Protein AF-A0A382PDV0-F1 (afdb_monomer_lite)

pLDDT: mean 81.79, std 18.51, range [44.19, 98.38]

Sequence (114 aa):
MKKWGDMYLVNYFLNCVTISLLFLLSCYPSSVTDNTDSIDFEVSEATIMELHNAMLENQVTSLYLVNSYLDRIDRYDRSGPALNSIIRLKPDAQQQAIALDKERVENGMRGPLH

InterPro domains:
  IPR036928 Amidase signature (AS) superfamily [G3DSA:3.90.1300.10] (26-114)
  IPR036928 Amidase signature (AS) superfamily [SSF75304] (41-114)

Radius of gyration: 29.95 Å; chains: 1; bounding box: 86×26×67 Å

Foldseek 3Di:
DDDDDVVVVVVVVVVVVVVVVVVVVPDPPPPPPPPPPLVLPPLPPDDLQRVLVCVVVVNDFLLRNLVVVVVVCCDPCPPHPNVVPDPDDDPCSNVVRVVQRVCCVVPNHPDSND

Secondary structure (DSSP, 8-state):
---SSHHHHHHHHHHHHHHHHHTTSS----------------TTT--HHHHHHHHHTTSS-HHHHHHHHHHHIIIIIISSS-----S---TTHHHHHHHHHHHHHHH--SSTT-

Organism: NCBI:txid408172

Structure (mmCIF, N/CA/C/O backbone):
data_AF-A0A382PDV0-F1
#
_entry.id   AF-A0A382PDV0-F1
#
loop_
_atom_site.group_PDB
_atom_site.id
_atom_site.type_symbol
_atom_site.label_atom_id
_atom_site.label_alt_id
_atom_site.label_comp_id
_atom_site.label_asym_id
_atom_site.label_entity_id
_atom_site.label_seq_id
_atom_site.pdbx_PDB_ins_code
_atom_site.Cartn_x
_atom_site.Cartn_y
_atom_site.Cartn_z
_atom_site.occupancy
_atom_site.B_iso_or_equiv
_atom_site.auth_seq_id
_atom_site.auth_comp_id
_atom_site.auth_asym_id
_atom_site.auth_atom_id
_atom_site.pdbx_PDB_model_num
ATOM 1 N N . MET A 1 1 ? -71.678 -6.895 -48.307 1.00 46.47 1 MET A N 1
ATOM 2 C CA . MET A 1 1 ? -70.310 -7.222 -47.845 1.00 46.47 1 MET A CA 1
ATOM 3 C C . MET A 1 1 ? -69.702 -5.957 -47.255 1.00 46.47 1 MET A C 1
ATOM 5 O O . MET A 1 1 ? -69.267 -5.091 -47.996 1.00 46.47 1 MET A O 1
ATOM 9 N N . LYS A 1 2 ? -69.816 -5.777 -45.935 1.00 52.16 2 LYS A N 1
ATOM 10 C CA . LYS A 1 2 ? -69.457 -4.537 -45.229 1.00 52.16 2 LYS A CA 1
ATOM 11 C C . LYS A 1 2 ? -68.787 -4.924 -43.910 1.00 52.16 2 LYS A C 1
ATOM 13 O O . LYS A 1 2 ? -69.470 -5.111 -42.915 1.00 52.16 2 LYS A O 1
ATOM 18 N N . LYS A 1 3 ? -67.473 -5.153 -43.949 1.00 57.19 3 LYS A N 1
ATOM 19 C CA . LYS A 1 3 ? -66.619 -5.398 -42.775 1.00 57.19 3 LYS A CA 1
ATOM 20 C C . LYS A 1 3 ? -65.184 -4.985 -43.094 1.00 57.19 3 LYS A C 1
ATOM 22 O O . LYS A 1 3 ? -64.336 -5.839 -43.297 1.00 57.19 3 LYS A O 1
ATOM 27 N N . TRP A 1 4 ? -64.936 -3.682 -43.196 1.00 53.97 4 TRP A N 1
ATOM 28 C CA . TRP A 1 4 ? -63.564 -3.175 -43.335 1.00 53.97 4 TRP A CA 1
ATOM 29 C C . TRP A 1 4 ? -63.309 -1.861 -42.580 1.00 53.97 4 TRP A C 1
ATOM 31 O O . TRP A 1 4 ? -62.184 -1.400 -42.599 1.00 53.97 4 TRP A O 1
ATOM 41 N N . GLY A 1 5 ? -64.294 -1.254 -41.900 1.00 59.31 5 GLY A N 1
ATOM 42 C CA . GLY A 1 5 ? -64.096 0.016 -41.175 1.00 59.31 5 GLY A CA 1
ATOM 43 C C . GLY A 1 5 ? -63.538 -0.149 -39.755 1.00 59.31 5 GLY A C 1
ATOM 44 O O . GLY A 1 5 ? -62.622 0.565 -39.359 1.00 59.31 5 GLY A O 1
ATOM 45 N N . ASP A 1 6 ? -64.031 -1.141 -39.013 1.00 59.72 6 ASP A N 1
ATOM 46 C CA . ASP A 1 6 ? -63.754 -1.259 -37.571 1.00 59.72 6 ASP A CA 1
ATOM 47 C C . ASP A 1 6 ? -62.363 -1.836 -37.265 1.00 59.72 6 ASP A C 1
ATOM 49 O O . ASP A 1 6 ? -61.806 -1.612 -36.192 1.00 59.72 6 ASP A O 1
ATOM 53 N N . MET A 1 7 ? -61.757 -2.537 -38.229 1.00 56.91 7 MET A N 1
ATOM 54 C CA . MET A 1 7 ? -60.442 -3.163 -38.064 1.00 56.91 7 MET A CA 1
ATOM 55 C C . MET A 1 7 ? -59.295 -2.138 -38.108 1.00 56.91 7 MET A C 1
ATOM 57 O O . MET A 1 7 ? -58.294 -2.316 -37.418 1.00 56.91 7 MET A O 1
ATOM 61 N N . TYR A 1 8 ? -59.447 -1.034 -38.855 1.00 57.72 8 TYR A N 1
ATOM 62 C CA . TYR A 1 8 ? -58.434 0.030 -38.904 1.00 57.72 8 TYR A CA 1
ATOM 63 C C . TYR A 1 8 ? -58.446 0.909 -37.654 1.00 57.72 8 TYR A C 1
ATOM 65 O O . TYR A 1 8 ? -57.381 1.332 -37.218 1.00 57.72 8 TYR A O 1
ATOM 73 N N . LEU A 1 9 ? -59.616 1.140 -37.046 1.00 58.53 9 LEU A N 1
ATOM 74 C CA . LEU A 1 9 ? -59.730 1.913 -35.807 1.00 58.53 9 LEU A CA 1
ATOM 75 C C . LEU A 1 9 ? -59.071 1.181 -34.634 1.00 58.53 9 LEU A C 1
ATOM 77 O O . LEU A 1 9 ? -58.249 1.774 -33.945 1.00 58.53 9 LEU A O 1
ATOM 81 N N . VAL A 1 10 ? -59.340 -0.117 -34.453 1.00 61.62 10 VAL A N 1
ATOM 82 C CA . VAL A 1 10 ? -58.715 -0.911 -33.377 1.00 61.62 10 VAL A CA 1
ATOM 83 C C . VAL A 1 10 ? -57.196 -0.988 -33.552 1.00 61.62 10 VAL A C 1
ATOM 85 O O . VAL A 1 10 ? -56.469 -0.871 -32.570 1.00 61.62 10 VAL A O 1
ATOM 88 N N . ASN A 1 11 ? -56.704 -1.098 -34.791 1.00 57.56 11 ASN A N 1
ATOM 89 C CA . ASN A 1 11 ? -55.269 -1.118 -35.079 1.00 57.56 11 ASN A CA 1
ATOM 90 C C . ASN A 1 11 ? -54.601 0.259 -34.875 1.00 57.56 11 ASN A C 1
ATOM 92 O O . ASN A 1 11 ? -53.451 0.322 -34.451 1.00 57.56 11 ASN A O 1
ATOM 96 N N . TYR A 1 12 ? -55.325 1.361 -35.116 1.00 59.72 12 TYR A N 1
ATOM 97 C CA . TYR A 1 12 ? -54.877 2.718 -34.776 1.00 59.72 12 TYR A CA 1
ATOM 98 C C . TYR A 1 12 ? -54.809 2.923 -33.260 1.00 59.72 12 TYR A C 1
ATOM 100 O O . TYR A 1 12 ? -53.824 3.458 -32.762 1.00 59.72 12 TYR A O 1
ATOM 108 N N . PHE A 1 13 ? -55.819 2.457 -32.519 1.00 61.78 13 PHE A N 1
ATOM 109 C CA . PHE A 1 13 ? -55.840 2.529 -31.057 1.00 61.78 13 PHE A CA 1
ATOM 110 C C . PHE A 1 13 ? -54.748 1.651 -30.423 1.00 61.78 13 PHE A C 1
ATOM 112 O O . PHE A 1 13 ? -54.057 2.120 -29.521 1.00 61.78 13 PHE A O 1
ATOM 119 N N . LEU A 1 14 ? -54.517 0.430 -30.929 1.00 61.16 14 LEU A N 1
ATOM 120 C CA . LEU A 1 14 ? -53.421 -0.434 -30.472 1.00 61.16 14 LEU A CA 1
ATOM 121 C C . LEU A 1 14 ? -52.041 0.172 -30.772 1.00 61.16 14 LEU A C 1
ATOM 123 O O . LEU A 1 14 ? -51.193 0.177 -29.886 1.00 61.16 14 LEU A O 1
ATOM 127 N N . ASN A 1 15 ? -51.825 0.730 -31.971 1.00 58.97 15 ASN A N 1
ATOM 128 C CA . ASN A 1 15 ? -50.563 1.399 -32.314 1.00 58.97 15 ASN A CA 1
ATOM 129 C C . ASN A 1 15 ? -50.339 2.697 -31.525 1.00 58.97 15 ASN A C 1
ATOM 131 O O . ASN A 1 15 ? -49.204 3.032 -31.206 1.00 58.97 15 ASN A O 1
ATOM 135 N N . CYS A 1 16 ? -51.398 3.428 -31.169 1.00 57.28 16 CYS A N 1
ATOM 136 C CA . CYS A 1 16 ? -51.264 4.642 -30.365 1.00 57.28 16 CYS A CA 1
ATOM 137 C C . CYS A 1 16 ? -50.820 4.319 -28.928 1.00 57.28 16 CYS A C 1
ATOM 139 O O . CYS A 1 16 ? -49.963 5.007 -28.377 1.00 57.28 16 CYS A O 1
ATOM 141 N N . VAL A 1 17 ? -51.351 3.237 -28.342 1.00 62.78 17 VAL A N 1
ATOM 142 C CA . VAL A 1 17 ? -50.975 2.779 -26.994 1.00 62.78 17 VAL A CA 1
ATOM 143 C C . VAL A 1 17 ? -49.556 2.191 -26.973 1.00 62.78 17 VAL A C 1
ATOM 145 O O . VAL A 1 17 ? -48.825 2.427 -26.014 1.00 62.78 17 VAL A O 1
ATOM 148 N N . THR A 1 18 ? -49.113 1.498 -28.030 1.00 61.62 18 THR A N 1
ATOM 149 C CA . THR A 1 18 ? -47.742 0.955 -28.112 1.00 61.62 18 THR A CA 1
ATOM 150 C C . THR A 1 18 ? -46.682 2.024 -28.401 1.00 61.62 18 THR A C 1
ATOM 152 O O . THR A 1 18 ? -45.592 1.952 -27.833 1.00 61.62 18 THR A O 1
ATOM 155 N N . ILE A 1 19 ? -46.989 3.054 -29.202 1.00 62.88 19 ILE A N 1
ATOM 156 C CA . ILE A 1 19 ? -46.078 4.186 -29.466 1.00 62.88 19 ILE A CA 1
ATOM 157 C C . ILE A 1 19 ? -45.910 5.067 -28.216 1.00 62.88 19 ILE A C 1
ATOM 159 O O . ILE A 1 19 ? -44.794 5.492 -27.918 1.00 62.88 19 ILE A O 1
ATOM 163 N N . SER A 1 20 ? -46.972 5.280 -27.428 1.00 62.19 20 SER A N 1
ATOM 164 C CA . SER A 1 20 ? -46.872 5.990 -26.143 1.00 62.19 20 SER A CA 1
ATOM 165 C C . SER A 1 20 ? -46.114 5.202 -25.063 1.00 62.19 20 SER A C 1
ATOM 167 O O . SER A 1 20 ? -45.461 5.816 -24.223 1.00 62.19 20 SER A O 1
ATOM 169 N N . LEU A 1 21 ? -46.144 3.863 -25.092 1.00 60.09 21 LEU A N 1
ATOM 170 C CA . LEU A 1 21 ? -45.415 3.014 -24.139 1.00 60.09 21 LEU A CA 1
ATOM 171 C C . LEU A 1 21 ? -43.906 2.927 -24.454 1.00 60.09 21 LEU A C 1
ATOM 173 O O . LEU A 1 21 ? -43.088 2.877 -23.539 1.00 60.09 21 LEU A O 1
ATOM 177 N N . LEU A 1 22 ? -43.525 2.969 -25.736 1.00 59.19 22 LEU A N 1
ATOM 1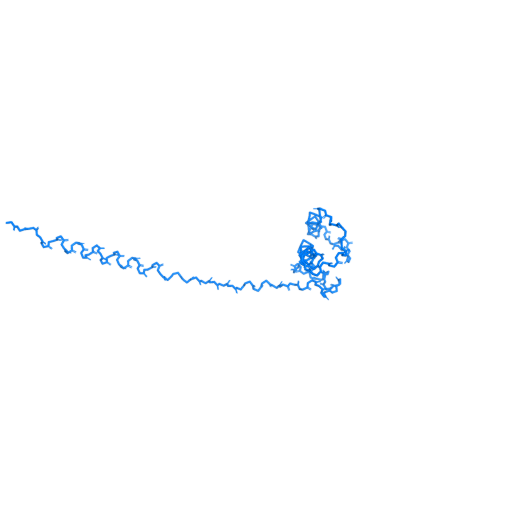78 C CA . LEU A 1 22 ? -42.122 2.978 -26.183 1.00 59.19 22 LEU A CA 1
ATOM 179 C C . LEU A 1 22 ? -41.399 4.310 -25.913 1.00 59.19 22 LEU A C 1
ATOM 181 O O . LEU A 1 22 ? -40.180 4.323 -25.763 1.00 59.19 22 LEU A O 1
ATOM 185 N N . PHE A 1 23 ? -42.131 5.421 -25.791 1.00 56.59 23 PHE A N 1
ATOM 186 C CA . PHE A 1 23 ? -41.552 6.740 -25.501 1.00 56.59 23 PHE A CA 1
ATOM 187 C C . PHE A 1 23 ? -41.231 6.970 -24.011 1.00 56.59 23 PHE A C 1
ATOM 189 O O . PHE A 1 23 ? -40.445 7.858 -23.685 1.00 56.59 23 PHE A O 1
ATOM 196 N N . LEU A 1 24 ? -41.780 6.156 -23.102 1.00 57.44 24 LEU A N 1
ATOM 197 C CA . LEU A 1 24 ? -41.540 6.260 -21.654 1.00 57.44 24 LEU A CA 1
ATOM 198 C C . LEU A 1 24 ? -40.334 5.442 -21.154 1.00 57.44 24 LEU A C 1
ATOM 200 O O . LEU A 1 24 ? -39.954 5.585 -19.997 1.00 57.44 24 LEU A O 1
ATOM 204 N N . LEU A 1 25 ? -39.692 4.638 -22.012 1.00 60.34 25 LEU A N 1
ATOM 205 C CA . LEU A 1 25 ? -38.496 3.854 -21.658 1.00 60.34 25 LEU A CA 1
ATOM 206 C C . LEU A 1 25 ? -37.167 4.502 -22.109 1.00 60.34 25 LEU A C 1
ATOM 208 O O . LEU A 1 25 ?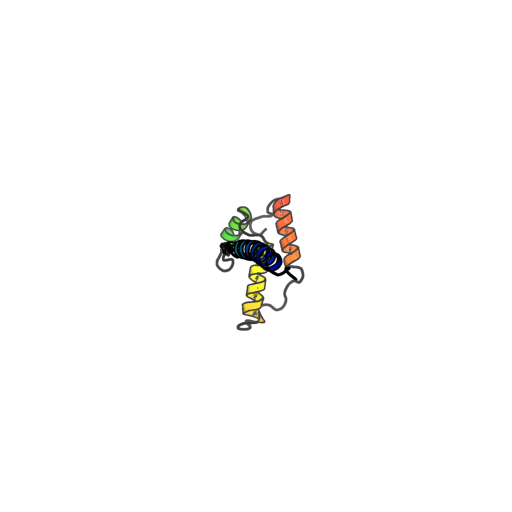 -36.100 3.961 -21.837 1.00 60.34 25 LEU A O 1
ATOM 212 N N . SER A 1 26 ? -37.210 5.659 -22.785 1.00 60.16 26 SER A N 1
ATOM 213 C CA . SER A 1 26 ? -36.025 6.340 -23.350 1.00 60.16 26 SER A CA 1
ATOM 214 C C . SER A 1 26 ? -35.463 7.471 -22.476 1.00 60.16 26 SER A C 1
ATOM 216 O O . SER A 1 26 ? -34.513 8.140 -22.882 1.00 60.16 26 SER A O 1
ATOM 218 N N . CYS A 1 27 ? -36.015 7.706 -21.287 1.00 48.44 27 CYS A N 1
ATOM 219 C CA . CYS A 1 27 ? -35.445 8.653 -20.332 1.00 48.44 27 CYS A CA 1
ATOM 220 C C . CYS A 1 27 ? -35.263 7.965 -18.981 1.00 48.44 27 CYS A C 1
ATOM 222 O O . CYS A 1 27 ? -35.866 8.334 -17.977 1.00 48.44 27 CYS A O 1
ATOM 224 N N . TYR A 1 28 ? -34.428 6.928 -18.968 1.00 65.25 28 TYR A N 1
ATOM 225 C CA . TYR A 1 28 ? -33.661 6.665 -17.764 1.00 65.25 28 TYR A CA 1
ATOM 226 C C . TYR A 1 28 ? -32.568 7.733 -17.723 1.00 65.25 28 TYR A C 1
ATOM 228 O O . TYR A 1 28 ? -31.740 7.767 -18.637 1.00 65.25 28 TYR A O 1
ATOM 236 N N . PRO A 1 29 ? -32.548 8.631 -16.725 1.00 57.72 29 PRO A N 1
ATOM 237 C CA . PRO A 1 29 ? -31.347 9.390 -16.463 1.00 57.72 29 PRO A CA 1
ATOM 238 C C . PRO A 1 29 ? -30.300 8.364 -16.039 1.00 57.72 29 PRO A C 1
ATOM 240 O O . PRO A 1 29 ? -30.309 7.876 -14.911 1.00 57.72 29 PRO A O 1
ATOM 243 N N . SER A 1 30 ? -29.410 7.998 -16.957 1.00 60.72 30 SER A N 1
ATOM 244 C CA . SER A 1 30 ? -28.128 7.427 -16.581 1.00 60.72 30 SER A CA 1
ATOM 245 C C . SER A 1 30 ? -27.395 8.533 -15.838 1.00 60.72 30 SER A C 1
ATOM 247 O O . SER A 1 30 ? -26.649 9.307 -16.435 1.00 60.72 30 SER A O 1
ATOM 249 N N . SER A 1 31 ? -27.646 8.665 -14.538 1.00 55.72 31 SER A N 1
ATOM 250 C CA . SER A 1 31 ? -26.722 9.355 -13.659 1.00 55.72 31 SER A CA 1
ATOM 251 C C . SER A 1 31 ? -25.471 8.485 -13.615 1.00 55.72 31 SER A C 1
ATOM 253 O O . SER A 1 31 ? -25.292 7.669 -12.713 1.00 55.72 31 SER A O 1
ATOM 255 N N . VAL A 1 32 ? -24.618 8.620 -14.630 1.00 56.31 32 VAL A N 1
ATOM 256 C CA . VAL A 1 32 ? -23.201 8.314 -14.483 1.00 56.31 32 VAL A CA 1
ATOM 257 C C . VAL A 1 32 ? -22.687 9.391 -13.540 1.00 56.31 32 VAL A C 1
ATOM 259 O O . VAL A 1 32 ? -22.174 10.426 -13.948 1.00 56.31 32 VAL A O 1
ATOM 262 N N . THR A 1 33 ? -22.931 9.194 -12.248 1.00 52.16 33 THR A N 1
ATOM 263 C CA . THR A 1 33 ? -22.097 9.789 -11.220 1.00 52.16 33 THR A CA 1
ATOM 264 C C . THR A 1 33 ? -20.787 9.025 -11.289 1.00 52.16 33 THR A C 1
ATOM 266 O O . THR A 1 33 ? -20.558 8.113 -10.499 1.00 52.16 33 THR A O 1
ATOM 269 N N . ASP A 1 34 ? -19.939 9.373 -12.253 1.00 48.50 34 ASP A N 1
ATOM 270 C CA . ASP A 1 34 ? -18.507 9.142 -12.105 1.00 48.50 34 ASP A CA 1
ATOM 271 C C . ASP A 1 34 ? -17.989 10.195 -11.118 1.00 48.50 34 ASP A C 1
ATOM 273 O O . ASP A 1 34 ? -17.315 11.153 -11.464 1.00 48.50 34 ASP A O 1
ATOM 277 N N . ASN A 1 35 ? -18.465 10.081 -9.879 1.00 53.09 35 ASN A N 1
ATOM 278 C CA . ASN A 1 35 ? -17.821 10.663 -8.715 1.00 53.09 35 ASN A CA 1
ATOM 279 C C . ASN A 1 35 ? -17.220 9.493 -7.943 1.00 53.09 35 ASN A C 1
ATOM 281 O O . ASN A 1 35 ? -17.466 9.312 -6.753 1.00 53.09 35 ASN A O 1
ATOM 285 N N . THR A 1 36 ? -16.441 8.672 -8.638 1.00 44.19 36 THR A N 1
ATOM 286 C CA . THR A 1 36 ? -15.270 8.077 -8.014 1.00 44.19 36 THR A CA 1
ATOM 287 C C . THR A 1 36 ? -14.182 9.146 -8.000 1.00 44.19 36 THR A C 1
ATOM 289 O O . THR A 1 36 ? -13.130 8.991 -8.604 1.00 44.19 36 THR A O 1
ATOM 292 N N . ASP A 1 37 ? -14.404 10.206 -7.215 1.00 44.94 37 ASP A N 1
ATOM 293 C CA . ASP A 1 37 ? -13.310 10.769 -6.422 1.00 44.94 37 ASP A CA 1
ATOM 294 C C . ASP A 1 37 ? -12.953 9.678 -5.397 1.00 44.94 37 ASP A C 1
ATOM 296 O O . ASP A 1 37 ? -13.204 9.782 -4.196 1.00 44.94 37 ASP A O 1
ATOM 300 N N . SER A 1 38 ? -12.438 8.541 -5.877 1.00 53.16 38 SER A N 1
ATOM 301 C CA . SER A 1 38 ? -11.569 7.730 -5.053 1.00 53.16 38 SER A CA 1
ATOM 302 C C . SER A 1 38 ? -10.439 8.681 -4.727 1.00 53.16 38 SER A C 1
ATOM 304 O O . SER A 1 38 ? -9.690 9.064 -5.624 1.00 53.16 38 SER A O 1
ATOM 306 N N . ILE A 1 39 ? -10.394 9.152 -3.483 1.00 55.16 39 ILE A N 1
ATOM 307 C CA . ILE A 1 39 ? -9.222 9.836 -2.961 1.00 55.16 39 ILE A CA 1
ATOM 308 C C . ILE A 1 39 ? -8.090 8.833 -3.151 1.00 55.16 39 ILE A C 1
ATOM 310 O O . ILE A 1 39 ? -7.955 7.886 -2.377 1.00 55.16 39 ILE A O 1
ATOM 314 N N . ASP A 1 40 ? -7.363 8.981 -4.253 1.00 68.50 40 ASP A N 1
ATOM 315 C CA . ASP A 1 40 ? -6.234 8.137 -4.587 1.00 68.50 40 ASP A CA 1
ATOM 316 C C . ASP A 1 40 ? -5.137 8.625 -3.651 1.00 68.50 40 ASP A C 1
ATOM 318 O O . ASP A 1 40 ? -4.471 9.633 -3.892 1.00 68.50 40 ASP A O 1
ATOM 322 N N . PHE A 1 41 ? -5.074 8.010 -2.469 1.00 81.50 41 PHE A N 1
ATOM 323 C CA . PHE A 1 41 ? -4.087 8.379 -1.475 1.00 81.50 41 PHE A CA 1
ATOM 324 C C . PHE A 1 41 ? -2.716 8.104 -2.093 1.00 81.50 41 PHE A C 1
ATOM 326 O O . PHE A 1 41 ? -2.390 6.948 -2.386 1.00 81.50 41 PHE A O 1
ATOM 333 N N . GLU A 1 42 ? -1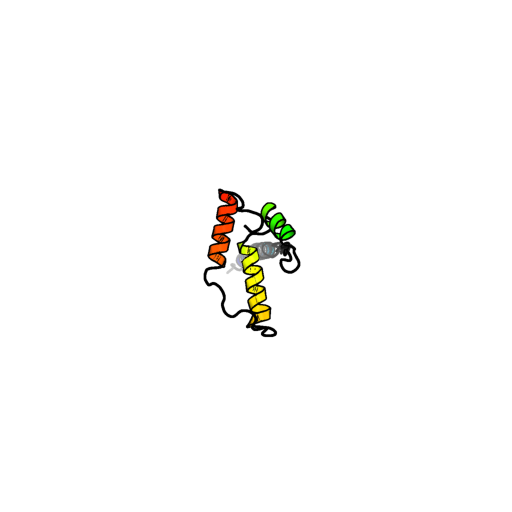.928 9.157 -2.315 1.00 88.44 42 GLU A N 1
ATOM 334 C CA . GLU A 1 42 ? -0.622 9.039 -2.950 1.00 88.44 42 GLU A CA 1
ATOM 335 C C . GLU A 1 42 ? 0.379 8.394 -1.983 1.00 88.44 42 GLU A C 1
ATOM 337 O O . GLU A 1 42 ? 1.020 9.042 -1.160 1.00 88.44 42 GLU A O 1
ATOM 342 N N . VAL A 1 43 ? 0.519 7.072 -2.094 1.00 89.38 43 VAL A N 1
ATOM 343 C CA . VAL A 1 43 ? 1.387 6.271 -1.218 1.00 89.38 43 VAL A CA 1
ATOM 344 C C . VAL A 1 43 ? 2.878 6.566 -1.442 1.00 89.38 43 VAL A C 1
ATOM 346 O O . VAL A 1 43 ? 3.687 6.329 -0.551 1.00 89.38 43 VAL A O 1
ATOM 349 N N . SER A 1 44 ? 3.272 7.041 -2.630 1.00 86.56 44 SER A N 1
ATOM 350 C CA . SER A 1 44 ? 4.679 7.127 -3.048 1.00 86.56 44 SER A CA 1
ATOM 351 C C . SER A 1 44 ? 5.526 8.130 -2.286 1.00 86.56 44 SER A C 1
ATOM 353 O O . SER A 1 44 ? 6.682 7.823 -2.008 1.00 86.56 44 SER A O 1
ATOM 355 N N . GLU A 1 45 ? 4.961 9.291 -1.979 1.00 90.12 45 GLU A N 1
ATOM 356 C CA . GLU A 1 45 ? 5.683 10.418 -1.379 1.00 90.12 45 GLU A CA 1
ATOM 357 C C . GLU A 1 45 ? 5.273 10.657 0.082 1.00 90.12 45 GLU A C 1
ATOM 359 O O . GLU A 1 45 ? 5.830 11.524 0.754 1.00 90.12 45 GLU A O 1
ATOM 364 N N . ALA A 1 46 ? 4.326 9.866 0.595 1.00 93.75 46 ALA A N 1
ATOM 365 C CA . ALA A 1 46 ? 3.891 9.933 1.979 1.00 93.75 46 ALA A CA 1
ATOM 366 C C . ALA A 1 46 ? 4.971 9.393 2.930 1.00 93.75 46 ALA A C 1
ATOM 368 O O . ALA A 1 46 ? 5.516 8.296 2.767 1.00 93.75 46 ALA A O 1
ATOM 369 N N . THR A 1 47 ? 5.252 10.151 3.982 1.00 95.38 47 THR A N 1
ATOM 370 C CA . THR A 1 47 ? 6.090 9.719 5.098 1.00 95.38 47 THR A CA 1
ATOM 371 C C . THR A 1 47 ? 5.427 8.577 5.870 1.00 95.38 47 THR A C 1
ATOM 373 O O . THR A 1 47 ? 4.208 8.410 5.871 1.00 95.38 47 THR A O 1
ATOM 376 N N . ILE A 1 48 ? 6.222 7.809 6.621 1.00 93.69 48 ILE A N 1
ATOM 377 C CA . ILE A 1 48 ? 5.697 6.738 7.488 1.00 93.69 48 ILE A CA 1
ATOM 378 C C . ILE A 1 48 ? 4.652 7.284 8.470 1.00 93.69 48 ILE A C 1
ATOM 380 O O . ILE A 1 48 ? 3.658 6.619 8.730 1.00 93.69 48 ILE A O 1
ATOM 384 N N . MET A 1 49 ? 4.855 8.496 8.996 1.00 94.50 49 MET A N 1
ATOM 385 C CA . MET A 1 49 ? 3.914 9.121 9.926 1.00 94.50 49 MET A CA 1
ATOM 386 C C . MET A 1 49 ? 2.592 9.485 9.242 1.00 94.50 49 MET A C 1
ATOM 388 O O . MET A 1 49 ? 1.535 9.279 9.827 1.00 94.50 49 MET A O 1
ATOM 392 N N . GLU A 1 50 ? 2.631 9.972 8.001 1.00 95.06 50 GLU A N 1
ATOM 393 C CA . GLU A 1 50 ? 1.421 10.246 7.215 1.00 95.06 50 GLU A CA 1
ATOM 394 C C . GLU A 1 50 ? 0.674 8.957 6.868 1.00 95.06 50 GLU A C 1
ATOM 396 O O . GLU A 1 50 ? -0.537 8.897 7.054 1.00 95.06 50 GLU A O 1
ATOM 401 N N . LEU A 1 51 ? 1.382 7.898 6.460 1.00 94.88 51 LEU A N 1
ATOM 402 C CA . LEU A 1 51 ? 0.783 6.581 6.221 1.00 94.88 51 LEU A CA 1
ATOM 403 C C . LEU A 1 51 ? 0.160 5.995 7.489 1.00 94.88 51 LEU A C 1
ATOM 405 O O . LEU A 1 51 ? -0.943 5.453 7.456 1.00 94.88 51 LEU A O 1
ATOM 409 N N . HIS A 1 52 ? 0.859 6.113 8.617 1.00 94.00 52 HIS A N 1
ATOM 410 C CA . HIS A 1 52 ? 0.378 5.639 9.910 1.00 94.00 52 HIS A CA 1
ATOM 411 C C . HIS A 1 52 ? -0.888 6.383 10.343 1.00 94.00 52 HIS A C 1
ATOM 413 O O . HIS A 1 52 ? -1.879 5.743 10.692 1.00 94.00 52 HIS A O 1
ATOM 419 N N . ASN A 1 53 ? -0.901 7.713 10.218 1.00 94.25 53 ASN A N 1
ATOM 420 C CA . ASN A 1 53 ? -2.081 8.534 10.484 1.00 94.25 53 ASN A CA 1
ATOM 421 C C . ASN A 1 53 ? -3.236 8.192 9.534 1.00 94.25 53 ASN A C 1
ATOM 423 O O . ASN A 1 53 ? -4.358 8.000 9.993 1.00 94.25 53 ASN A O 1
ATOM 427 N N . ALA A 1 54 ? -2.972 8.011 8.240 1.00 94.44 54 ALA A N 1
ATOM 428 C CA . ALA A 1 54 ? -3.989 7.610 7.271 1.00 94.44 54 ALA A CA 1
ATOM 429 C C . ALA A 1 54 ? -4.602 6.235 7.611 1.00 94.44 54 ALA A C 1
ATOM 431 O O . ALA A 1 54 ? -5.807 6.029 7.456 1.00 94.44 54 ALA A O 1
ATOM 432 N N . MET A 1 55 ? -3.806 5.295 8.136 1.00 94.62 55 MET A N 1
ATOM 433 C CA . MET A 1 55 ? -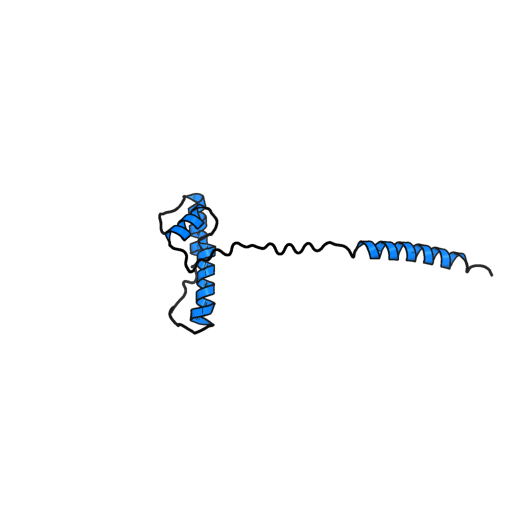4.311 4.013 8.648 1.00 94.62 55 MET A CA 1
ATOM 434 C C . MET A 1 55 ? -5.108 4.160 9.954 1.00 94.62 55 MET A C 1
ATOM 436 O O . MET A 1 55 ? -6.088 3.438 10.151 1.00 94.62 55 MET A O 1
ATOM 440 N N . LEU A 1 56 ? -4.714 5.070 10.855 1.00 93.19 56 LEU A N 1
ATOM 441 C CA . LEU A 1 56 ? -5.471 5.390 12.077 1.00 93.19 56 LEU A CA 1
ATOM 442 C C . LEU A 1 56 ? -6.832 6.015 11.746 1.00 93.19 56 LEU A C 1
ATOM 444 O O . LEU A 1 56 ? -7.843 5.670 12.357 1.00 93.19 56 LEU A O 1
ATOM 448 N N . GLU A 1 57 ? -6.862 6.892 10.746 1.00 93.62 57 GLU A N 1
ATOM 449 C CA . GLU A 1 57 ? -8.062 7.563 10.245 1.00 93.62 57 GLU A CA 1
ATOM 450 C C . GLU A 1 57 ? -8.921 6.659 9.342 1.00 93.62 57 GLU A C 1
ATOM 452 O O . GLU A 1 57 ? -9.995 7.067 8.904 1.00 93.62 57 GLU A O 1
ATOM 457 N N . ASN A 1 58 ? -8.492 5.413 9.098 1.00 92.12 58 ASN A N 1
ATOM 458 C CA . ASN A 1 58 ? -9.126 4.452 8.186 1.00 92.12 58 ASN A CA 1
ATOM 459 C C . ASN A 1 58 ? -9.264 4.957 6.737 1.00 92.12 58 ASN A C 1
ATOM 461 O O . ASN A 1 58 ? -10.121 4.476 5.999 1.00 92.12 58 ASN A O 1
ATOM 465 N N . GLN A 1 59 ? -8.416 5.899 6.321 1.00 93.88 59 GLN A N 1
ATOM 466 C CA . GLN A 1 59 ? -8.335 6.365 4.934 1.00 93.88 59 GLN A CA 1
ATOM 467 C C . GLN A 1 59 ? -7.698 5.309 4.029 1.00 93.88 59 GLN A C 1
ATOM 469 O O . GLN A 1 59 ? -8.090 5.157 2.876 1.00 93.88 59 GLN A O 1
ATOM 474 N N . VAL A 1 60 ? -6.732 4.559 4.565 1.00 95.06 60 VAL A N 1
ATOM 475 C CA . VAL A 1 60 ? -6.047 3.470 3.862 1.00 95.06 60 VAL A CA 1
ATOM 476 C C . VAL A 1 60 ? -5.956 2.226 4.740 1.00 95.06 60 VAL A C 1
ATOM 478 O O . VAL A 1 60 ? -6.019 2.288 5.969 1.00 95.06 60 VAL A O 1
ATOM 481 N N . THR A 1 61 ? -5.797 1.077 4.093 1.00 96.56 61 THR A N 1
ATOM 482 C CA . THR A 1 61 ? -5.586 -0.227 4.731 1.00 96.56 61 THR A CA 1
ATOM 483 C C . THR A 1 61 ? -4.192 -0.749 4.400 1.00 96.56 61 THR A C 1
ATOM 485 O O . THR A 1 61 ? -3.611 -0.368 3.379 1.00 96.56 61 THR A O 1
ATOM 488 N N . SER A 1 62 ? -3.645 -1.653 5.214 1.00 97.19 62 SER A N 1
ATOM 489 C CA . SER A 1 62 ? -2.383 -2.325 4.887 1.00 97.19 62 SER A CA 1
ATOM 490 C C . SER A 1 62 ? -2.479 -3.022 3.524 1.00 97.19 62 SER A C 1
ATOM 492 O O . SER A 1 62 ? -1.530 -2.979 2.739 1.00 97.19 62 SER A O 1
ATOM 494 N N . LEU A 1 63 ? -3.635 -3.620 3.197 1.00 97.88 63 LEU A N 1
ATOM 495 C CA . LEU A 1 63 ? -3.877 -4.229 1.885 1.00 97.88 63 LEU A CA 1
ATOM 496 C C . LEU A 1 63 ? -3.809 -3.203 0.745 1.00 97.88 63 LEU A C 1
ATOM 498 O O . LEU A 1 63 ? -3.197 -3.486 -0.285 1.00 97.88 63 LEU A O 1
ATOM 502 N N . TYR A 1 64 ? -4.405 -2.021 0.923 1.00 96.56 64 TYR A N 1
ATOM 503 C CA . TYR A 1 64 ? -4.342 -0.939 -0.062 1.00 96.56 64 TYR A CA 1
ATOM 504 C C . TYR A 1 64 ? -2.894 -0.504 -0.320 1.00 96.56 64 TYR A C 1
ATOM 506 O O . TYR A 1 64 ? -2.477 -0.406 -1.476 1.00 96.56 64 TYR A O 1
ATOM 514 N N . LEU A 1 65 ? -2.101 -0.321 0.741 1.00 96.12 65 LEU A N 1
ATOM 515 C CA . LEU A 1 65 ? -0.690 0.051 0.621 1.00 96.12 65 LEU A CA 1
ATOM 516 C C . LEU A 1 65 ? 0.113 -1.025 -0.119 1.00 96.12 65 LEU A C 1
ATOM 518 O O . LEU A 1 65 ? 0.860 -0.711 -1.046 1.00 96.12 65 LEU A O 1
ATOM 522 N N . VAL A 1 66 ? -0.064 -2.301 0.243 1.00 97.25 66 VAL A N 1
ATOM 523 C CA . VAL A 1 66 ? 0.622 -3.417 -0.425 1.00 97.25 66 VAL A CA 1
ATOM 524 C C . VAL A 1 66 ? 0.264 -3.481 -1.906 1.00 97.25 66 VAL A C 1
ATOM 526 O O . VAL A 1 66 ? 1.169 -3.593 -2.729 1.00 97.25 66 VAL A O 1
ATOM 529 N N . ASN A 1 67 ? -1.015 -3.366 -2.260 1.00 97.06 67 ASN A N 1
ATOM 530 C CA . ASN A 1 67 ? -1.440 -3.375 -3.660 1.00 97.06 67 ASN A CA 1
ATOM 531 C C . ASN A 1 67 ? -0.853 -2.189 -4.433 1.00 97.06 67 ASN A C 1
ATOM 533 O O . ASN A 1 67 ? -0.277 -2.390 -5.497 1.00 97.06 67 ASN A O 1
ATOM 537 N N . SER A 1 68 ? -0.875 -0.990 -3.846 1.00 95.69 68 SER A N 1
ATOM 538 C CA . SER A 1 68 ? -0.281 0.211 -4.448 1.00 95.69 68 SER A CA 1
ATOM 539 C C . SER A 1 68 ? 1.206 0.016 -4.770 1.00 95.69 68 SER A C 1
ATOM 541 O O . SER A 1 68 ? 1.687 0.411 -5.834 1.00 95.69 68 SER A O 1
ATOM 543 N N . TYR A 1 69 ? 1.958 -0.632 -3.875 1.00 96.06 69 TYR A N 1
ATOM 544 C CA . TYR A 1 69 ? 3.362 -0.949 -4.133 1.00 96.06 69 TYR A CA 1
ATOM 545 C C . TYR A 1 69 ? 3.544 -2.082 -5.142 1.00 96.06 69 TYR A C 1
ATOM 547 O O . TYR A 1 69 ? 4.426 -1.972 -5.990 1.00 96.06 69 TYR A O 1
ATOM 555 N N . LEU A 1 70 ? 2.733 -3.142 -5.102 1.00 96.38 70 LEU A N 1
ATOM 556 C CA . LEU A 1 70 ? 2.793 -4.219 -6.096 1.00 96.38 70 LEU A CA 1
ATOM 557 C C . LEU A 1 70 ? 2.542 -3.690 -7.513 1.00 96.38 70 LEU A C 1
ATOM 559 O O . LEU A 1 70 ? 3.291 -4.040 -8.425 1.00 96.38 70 LEU A O 1
ATOM 563 N N . ASP A 1 71 ? 1.586 -2.779 -7.678 1.00 95.44 71 ASP A N 1
ATOM 564 C CA . ASP A 1 71 ? 1.289 -2.143 -8.963 1.00 95.44 71 ASP A CA 1
ATOM 565 C C . ASP A 1 71 ? 2.453 -1.272 -9.450 1.00 95.44 71 ASP A C 1
ATOM 567 O O . ASP A 1 71 ? 2.806 -1.285 -10.631 1.00 95.44 71 ASP A O 1
ATOM 571 N N . ARG A 1 72 ? 3.118 -0.539 -8.545 1.00 95.38 72 ARG A N 1
ATOM 572 C CA . ARG A 1 72 ? 4.340 0.214 -8.882 1.00 95.38 72 ARG A CA 1
ATOM 573 C C . ARG A 1 72 ? 5.488 -0.709 -9.273 1.00 95.38 72 ARG A C 1
ATOM 575 O O . ARG A 1 72 ? 6.239 -0.382 -10.190 1.00 95.38 72 ARG A O 1
ATOM 582 N N . ILE A 1 73 ? 5.637 -1.838 -8.587 1.00 96.06 73 ILE A N 1
ATOM 583 C CA . ILE A 1 73 ? 6.664 -2.835 -8.896 1.00 96.06 73 ILE A CA 1
ATOM 584 C C . ILE A 1 73 ? 6.414 -3.410 -10.286 1.00 96.06 73 ILE A C 1
ATOM 586 O O . ILE A 1 73 ? 7.331 -3.439 -11.102 1.00 96.06 73 ILE A O 1
ATOM 590 N N . ASP A 1 74 ? 5.183 -3.806 -10.595 1.00 96.06 74 ASP A N 1
ATOM 591 C CA . ASP A 1 74 ? 4.848 -4.286 -11.933 1.00 96.06 74 ASP A CA 1
ATOM 592 C C . ASP A 1 74 ? 5.137 -3.216 -12.996 1.00 96.06 74 ASP A C 1
ATOM 594 O O . ASP A 1 74 ? 5.871 -3.463 -13.956 1.00 96.06 74 ASP A O 1
ATOM 598 N N . ARG A 1 75 ? 4.672 -1.984 -12.763 1.00 96.06 75 ARG A N 1
ATOM 599 C CA . ARG A 1 75 ? 4.832 -0.869 -13.701 1.00 96.06 75 ARG A CA 1
ATOM 600 C C . ARG A 1 75 ? 6.287 -0.497 -13.955 1.00 96.06 75 ARG A C 1
ATOM 602 O O . ARG A 1 75 ? 6.637 -0.240 -15.101 1.00 96.06 75 ARG A O 1
ATOM 609 N N . TYR A 1 76 ? 7.124 -0.416 -12.923 1.00 96.56 76 TYR A N 1
ATOM 610 C CA . TYR A 1 76 ? 8.470 0.149 -13.056 1.00 96.56 76 TYR A CA 1
ATOM 611 C C . TYR A 1 76 ? 9.587 -0.896 -13.045 1.00 96.56 76 TYR A C 1
ATOM 613 O O . TYR A 1 76 ? 10.554 -0.774 -13.798 1.00 96.56 76 TYR A O 1
ATOM 621 N N . ASP A 1 77 ? 9.465 -1.931 -12.217 1.00 97.38 77 ASP A N 1
ATOM 622 C CA . ASP A 1 77 ? 10.504 -2.948 -12.050 1.00 97.38 77 ASP A CA 1
ATOM 623 C C . ASP A 1 77 ? 10.445 -4.031 -13.131 1.00 97.38 77 ASP A C 1
ATOM 625 O O . ASP A 1 77 ? 11.496 -4.503 -13.566 1.00 97.38 77 ASP A O 1
ATOM 629 N N . ARG A 1 78 ? 9.232 -4.412 -13.568 1.00 93.12 78 ARG A N 1
ATOM 630 C CA . ARG A 1 78 ? 8.996 -5.524 -14.509 1.00 93.12 78 ARG A CA 1
ATOM 631 C C . ARG A 1 78 ? 8.658 -5.070 -15.923 1.00 93.12 78 ARG A C 1
ATOM 633 O O . ARG A 1 78 ? 9.361 -5.439 -16.858 1.00 93.12 78 ARG A O 1
ATOM 640 N N . SER A 1 79 ? 7.587 -4.296 -16.070 1.00 92.25 79 SER A N 1
ATOM 641 C CA . SER A 1 79 ? 6.950 -4.017 -17.363 1.00 92.25 79 SER A CA 1
ATOM 642 C C . SER A 1 79 ? 7.414 -2.705 -18.008 1.00 92.25 79 SER A C 1
ATOM 644 O O . SER A 1 79 ? 7.273 -2.536 -19.217 1.00 92.25 79 SER A O 1
ATOM 646 N N . GLY A 1 80 ? 7.951 -1.768 -17.219 1.00 91.25 80 GLY A N 1
ATOM 647 C CA . GLY A 1 80 ? 8.392 -0.447 -17.683 1.00 91.25 80 GLY A CA 1
ATOM 648 C C . GLY A 1 80 ? 9.899 -0.370 -17.961 1.00 91.25 80 GLY A C 1
ATOM 649 O O . GLY A 1 80 ? 10.409 -1.174 -18.737 1.00 91.25 80 GLY A O 1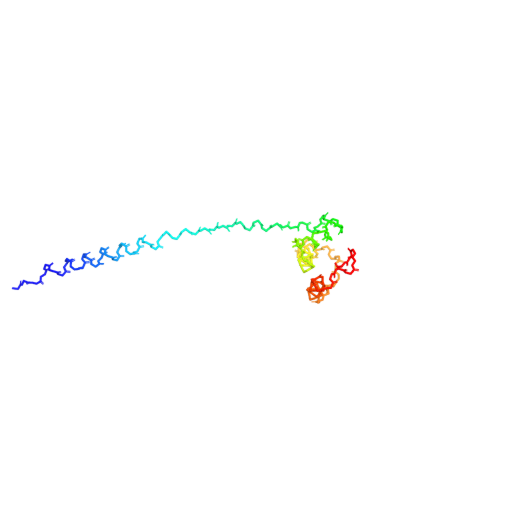
ATOM 650 N N . PRO A 1 81 ? 10.649 0.573 -17.351 1.00 95.44 81 PRO A N 1
ATOM 651 C CA . PRO A 1 81 ? 12.091 0.731 -17.571 1.00 95.44 81 PRO A CA 1
ATOM 652 C C . PRO A 1 81 ? 12.936 -0.469 -17.110 1.00 95.44 81 PRO A C 1
ATOM 654 O O . PRO A 1 81 ? 14.157 -0.414 -17.224 1.00 95.44 81 PRO A O 1
ATOM 657 N N . ALA A 1 82 ? 12.302 -1.528 -16.594 1.00 95.06 82 ALA A N 1
ATOM 658 C CA . ALA A 1 82 ? 12.932 -2.755 -16.135 1.00 95.06 82 ALA A CA 1
ATOM 659 C C . ALA A 1 82 ? 14.076 -2.463 -15.154 1.00 95.06 82 ALA A C 1
ATOM 661 O O . ALA A 1 82 ? 15.232 -2.823 -15.387 1.00 95.06 82 ALA A O 1
ATOM 662 N N . LEU A 1 83 ? 13.749 -1.781 -14.049 1.00 97.00 83 LEU A N 1
ATOM 663 C CA . LEU A 1 83 ? 14.738 -1.422 -13.025 1.00 97.00 83 LEU A CA 1
ATOM 664 C C . LEU A 1 83 ? 15.449 -2.651 -12.444 1.00 97.00 83 LEU A C 1
ATOM 666 O O . LEU A 1 83 ? 16.587 -2.528 -11.995 1.00 97.00 83 LEU A O 1
ATOM 670 N N . ASN A 1 84 ? 14.800 -3.824 -12.478 1.00 96.19 84 ASN A N 1
ATOM 671 C CA . ASN A 1 84 ? 15.349 -5.095 -11.999 1.00 96.19 84 ASN A CA 1
ATOM 672 C C . ASN A 1 84 ? 15.899 -5.013 -10.561 1.00 96.19 84 ASN A C 1
ATOM 674 O O . ASN A 1 84 ? 16.867 -5.681 -10.199 1.00 96.19 84 ASN A O 1
ATOM 678 N N . SER A 1 85 ? 15.269 -4.183 -9.735 1.00 97.12 85 SER A N 1
ATOM 679 C CA . SER A 1 85 ? 15.606 -3.939 -8.336 1.00 97.12 85 SER A CA 1
ATOM 680 C C . SER A 1 85 ? 15.049 -5.015 -7.399 1.00 97.12 85 SER A C 1
ATOM 682 O O . SER A 1 85 ? 15.604 -5.243 -6.324 1.00 97.12 85 SER A O 1
ATOM 684 N N . ILE A 1 86 ? 13.983 -5.720 -7.801 1.00 96.19 86 ILE A N 1
ATOM 685 C CA . ILE A 1 86 ? 13.334 -6.742 -6.976 1.00 96.19 86 ILE A CA 1
ATOM 686 C C . ILE A 1 86 ? 13.570 -8.129 -7.567 1.00 96.19 86 ILE A C 1
ATOM 688 O O . ILE A 1 86 ? 13.114 -8.471 -8.657 1.00 96.19 86 ILE A O 1
ATOM 692 N N . ILE A 1 87 ? 14.235 -8.996 -6.806 1.00 96.31 87 ILE A N 1
ATOM 693 C CA . ILE A 1 87 ? 14.528 -10.370 -7.245 1.00 96.31 87 ILE A CA 1
ATOM 694 C C . ILE A 1 87 ? 13.297 -11.274 -7.093 1.00 96.31 87 ILE A C 1
ATOM 696 O O . ILE A 1 87 ? 13.020 -12.104 -7.955 1.00 96.31 87 ILE A O 1
ATOM 700 N N . ARG A 1 88 ? 12.541 -11.126 -5.998 1.00 96.06 88 ARG A N 1
ATOM 701 C CA . ARG A 1 88 ? 11.392 -11.984 -5.677 1.00 96.06 88 ARG A CA 1
ATOM 702 C C . ARG A 1 88 ? 10.346 -11.222 -4.874 1.00 96.06 88 ARG A C 1
ATOM 704 O O . ARG A 1 88 ? 10.686 -10.540 -3.914 1.00 96.06 88 ARG A O 1
ATOM 711 N N . LEU A 1 89 ? 9.079 -11.424 -5.230 1.00 96.31 89 LEU A N 1
ATOM 712 C CA . LEU A 1 89 ? 7.935 -11.010 -4.424 1.00 96.31 89 LEU A CA 1
ATOM 713 C C . LEU A 1 89 ? 7.527 -12.118 -3.457 1.00 96.31 89 LEU A C 1
ATOM 715 O O . LEU A 1 89 ? 7.607 -13.309 -3.775 1.00 96.31 89 LEU A O 1
ATOM 719 N N . LYS A 1 90 ? 7.082 -11.713 -2.271 1.00 96.12 90 LYS A N 1
ATOM 720 C CA . LYS A 1 90 ? 6.546 -12.636 -1.280 1.00 96.12 90 LYS A CA 1
ATOM 721 C C . LYS A 1 90 ? 5.124 -13.043 -1.711 1.00 96.12 90 LYS A C 1
ATOM 723 O O . LYS A 1 90 ? 4.279 -12.160 -1.839 1.00 96.12 90 LYS A O 1
ATOM 728 N N . PRO A 1 91 ? 4.847 -14.335 -1.966 1.00 95.81 91 PRO A N 1
ATOM 729 C CA . PRO A 1 91 ? 3.593 -14.761 -2.600 1.00 95.81 91 PRO A CA 1
ATOM 730 C C . PRO A 1 91 ? 2.352 -14.540 -1.726 1.00 95.81 91 PRO A C 1
ATOM 732 O O . PRO A 1 91 ? 1.246 -14.470 -2.245 1.00 95.81 91 PRO A O 1
ATOM 735 N N . ASP A 1 92 ? 2.533 -14.432 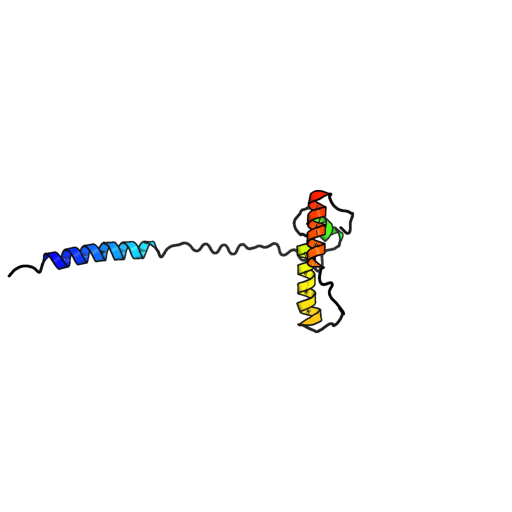-0.412 1.00 97.12 92 ASP A N 1
ATOM 736 C CA . ASP A 1 92 ? 1.485 -14.244 0.591 1.00 97.12 92 ASP A CA 1
ATOM 737 C C . ASP A 1 92 ? 1.418 -12.800 1.135 1.00 97.12 92 ASP A C 1
ATOM 739 O O . ASP A 1 92 ? 0.827 -12.561 2.187 1.00 97.12 92 ASP A O 1
ATOM 743 N N . ALA A 1 93 ? 2.041 -11.824 0.458 1.00 97.69 93 ALA A N 1
ATOM 744 C CA . ALA A 1 93 ? 2.099 -10.433 0.925 1.00 97.69 93 ALA A CA 1
ATOM 745 C C . ALA A 1 93 ? 0.706 -9.821 1.162 1.00 97.69 93 ALA A C 1
ATOM 747 O O . ALA A 1 93 ? 0.477 -9.174 2.183 1.00 97.69 93 ALA A O 1
ATOM 748 N N . GLN A 1 94 ? -0.243 -10.071 0.257 1.00 98.31 94 GLN A N 1
ATOM 749 C CA . GLN A 1 94 ? -1.616 -9.572 0.382 1.00 98.31 94 GLN A CA 1
ATOM 750 C C . GLN A 1 94 ? -2.349 -10.222 1.564 1.00 98.31 94 GLN A C 1
ATOM 752 O O . GLN A 1 94 ? -3.036 -9.544 2.322 1.00 98.31 94 GLN A O 1
ATOM 757 N N . GLN A 1 95 ? -2.170 -11.529 1.769 1.00 98.38 95 GLN A N 1
ATOM 758 C CA . GLN A 1 95 ? -2.774 -12.277 2.874 1.00 98.38 95 GLN A CA 1
ATOM 759 C C . GLN A 1 95 ? -2.240 -11.793 4.223 1.00 98.38 95 GLN A C 1
ATOM 761 O O . GLN A 1 95 ? -3.001 -11.685 5.183 1.00 98.38 95 GLN A O 1
ATOM 766 N N . GLN A 1 96 ? -0.948 -11.468 4.297 1.00 98.00 96 GLN A N 1
ATOM 767 C CA . GLN A 1 96 ? -0.365 -10.867 5.493 1.00 98.00 96 GLN A CA 1
ATOM 768 C C . GLN A 1 96 ? -0.930 -9.477 5.770 1.00 98.00 96 GLN A C 1
ATOM 770 O O . GLN A 1 96 ? -1.267 -9.188 6.913 1.00 98.00 96 GLN A O 1
ATOM 775 N N . ALA A 1 97 ? -1.087 -8.647 4.740 1.00 98.00 97 ALA A N 1
ATOM 776 C CA . ALA A 1 97 ? -1.688 -7.329 4.890 1.00 98.00 97 ALA A CA 1
ATOM 777 C C . ALA A 1 97 ? -3.141 -7.411 5.385 1.00 98.00 97 ALA A C 1
ATOM 779 O O . ALA A 1 97 ? -3.499 -6.726 6.336 1.00 98.00 97 ALA A O 1
ATOM 780 N N . ILE A 1 98 ? -3.941 -8.331 4.835 1.00 98.38 98 ILE A N 1
ATOM 781 C CA . ILE A 1 98 ? -5.306 -8.606 5.313 1.00 98.38 98 ILE A CA 1
ATOM 782 C C . ILE A 1 98 ? -5.304 -9.018 6.791 1.00 98.38 98 ILE A C 1
ATOM 784 O O . ILE A 1 98 ? -6.151 -8.568 7.562 1.00 98.38 98 ILE A O 1
ATOM 788 N N . ALA A 1 99 ? -4.366 -9.876 7.200 1.00 98.12 99 ALA A N 1
ATOM 789 C CA . ALA A 1 99 ? -4.254 -10.300 8.592 1.00 98.12 99 ALA A CA 1
ATOM 790 C C . ALA A 1 99 ? -3.890 -9.133 9.527 1.00 98.12 99 ALA A C 1
ATOM 792 O O . ALA A 1 99 ? -4.448 -9.046 10.619 1.00 98.12 99 ALA A O 1
ATOM 793 N N . LEU A 1 100 ? -3.009 -8.226 9.095 1.00 97.75 100 LEU A N 1
ATOM 794 C CA . LEU A 1 100 ? -2.627 -7.032 9.856 1.00 97.75 100 LEU A CA 1
ATOM 795 C C . LEU A 1 100 ? -3.759 -6.008 9.944 1.00 97.75 100 LEU A C 1
ATOM 797 O O . LEU A 1 100 ? -3.963 -5.431 11.011 1.00 97.75 100 LEU A O 1
ATOM 801 N N . ASP A 1 101 ? -4.530 -5.820 8.873 1.00 98.12 101 ASP A N 1
ATOM 802 C CA . ASP A 1 101 ? -5.735 -4.988 8.899 1.00 98.12 101 ASP A CA 1
ATOM 803 C C . ASP A 1 101 ? -6.776 -5.554 9.865 1.00 98.12 101 ASP A C 1
ATOM 805 O O . ASP A 1 101 ? -7.342 -4.820 10.674 1.00 98.12 101 ASP A O 1
ATOM 809 N N . LYS A 1 102 ? -6.994 -6.873 9.830 1.00 97.94 102 LYS A N 1
ATOM 810 C CA . LYS A 1 102 ? -7.887 -7.549 10.772 1.00 97.94 102 LYS A CA 1
ATOM 811 C C . LYS A 1 102 ? -7.415 -7.362 12.214 1.00 97.94 102 LYS A C 1
ATOM 813 O O . LYS A 1 102 ? -8.203 -6.976 13.070 1.00 97.94 102 LYS A O 1
ATOM 818 N N . GLU A 1 103 ? -6.133 -7.588 12.478 1.00 97.62 103 GLU A N 1
ATOM 819 C CA . GLU A 1 103 ? -5.561 -7.391 13.808 1.00 97.62 103 GLU A CA 1
ATOM 820 C C . GLU A 1 103 ? -5.670 -5.937 14.273 1.00 97.62 103 GLU A C 1
ATOM 822 O O . GLU A 1 103 ? -5.998 -5.706 15.432 1.00 97.62 103 GLU A O 1
ATOM 827 N N . ARG A 1 104 ? -5.466 -4.963 13.377 1.00 96.50 104 ARG A N 1
ATOM 828 C CA . ARG A 1 104 ? -5.620 -3.534 13.682 1.00 96.50 104 ARG A CA 1
ATOM 829 C C . ARG A 1 104 ? -7.028 -3.218 14.174 1.00 96.50 104 ARG A C 1
ATOM 831 O O . ARG A 1 104 ? -7.183 -2.437 15.107 1.00 96.50 104 ARG A O 1
ATOM 838 N N . VAL A 1 105 ? -8.037 -3.829 13.557 1.00 96.19 105 VAL A N 1
ATOM 839 C CA . VAL A 1 105 ? -9.444 -3.661 13.940 1.00 96.19 105 VAL A CA 1
ATOM 840 C C . VAL A 1 105 ? -9.760 -4.375 15.258 1.00 96.19 105 VAL A C 1
ATOM 842 O O . VAL A 1 105 ? -10.503 -3.839 16.073 1.00 96.19 105 VAL A O 1
ATOM 845 N N . GLU A 1 106 ? -9.207 -5.570 15.480 1.00 97.38 106 GLU A N 1
ATOM 846 C CA . GLU A 1 106 ? -9.529 -6.406 16.646 1.00 97.38 106 GLU A CA 1
ATOM 847 C C . GLU A 1 106 ? -8.757 -6.017 17.915 1.00 97.38 106 GLU A C 1
ATOM 849 O O . GLU A 1 106 ? -9.337 -5.938 18.996 1.00 97.38 106 GLU A O 1
ATOM 854 N N . ASN A 1 107 ? -7.452 -5.783 17.789 1.00 96.56 107 ASN A N 1
ATOM 855 C CA . ASN A 1 107 ? -6.513 -5.625 18.904 1.00 96.56 107 ASN A CA 1
ATOM 856 C C . ASN A 1 107 ? -5.824 -4.252 18.920 1.00 96.56 107 ASN A C 1
ATOM 858 O O . ASN A 1 107 ? -5.099 -3.940 19.866 1.00 96.56 107 ASN A O 1
ATOM 862 N N . GLY A 1 108 ? -6.042 -3.429 17.892 1.00 93.69 108 GLY A N 1
ATOM 863 C CA . GLY A 1 108 ? -5.312 -2.184 17.688 1.00 93.69 108 GLY A CA 1
ATOM 864 C C . GLY A 1 108 ? -3.960 -2.392 17.002 1.00 93.69 108 GLY A C 1
ATOM 865 O O . GLY A 1 108 ? -3.591 -3.490 16.587 1.00 93.69 108 GLY A O 1
ATOM 866 N N . MET A 1 109 ? -3.214 -1.300 16.848 1.00 93.06 109 MET A N 1
ATOM 867 C CA . MET A 1 109 ? -1.898 -1.324 16.208 1.00 93.06 109 MET A CA 1
ATOM 868 C C . MET A 1 109 ? -0.814 -1.854 17.154 1.00 93.06 109 MET A C 1
ATOM 870 O O . MET A 1 109 ? -0.759 -1.485 18.326 1.00 93.06 109 MET A O 1
ATOM 874 N N . ARG A 1 110 ? 0.125 -2.634 16.612 1.00 94.56 110 ARG A N 1
ATOM 875 C CA . ARG A 1 110 ? 1.336 -3.115 17.300 1.00 94.56 110 ARG A CA 1
ATOM 876 C C . ARG A 1 110 ? 2.341 -2.004 17.600 1.00 94.56 110 ARG A C 1
ATOM 878 O O . ARG A 1 110 ? 3.182 -2.157 18.481 1.00 94.56 110 ARG A O 1
ATOM 885 N N . GLY A 1 111 ? 2.298 -0.913 16.837 1.00 93.12 111 GLY A N 1
ATOM 886 C CA . GLY A 1 111 ? 3.206 0.221 16.968 1.00 93.12 111 GLY A CA 1
ATOM 887 C C . GLY A 1 111 ? 3.249 1.092 15.707 1.00 93.12 111 GLY A C 1
ATOM 888 O O . GLY A 1 111 ? 2.380 0.960 14.844 1.00 93.12 111 GLY A O 1
ATOM 889 N N . PRO A 1 112 ? 4.267 1.964 15.575 1.00 91.94 112 PRO A N 1
ATOM 890 C CA . PRO A 1 112 ? 4.411 2.877 14.433 1.00 91.94 112 PRO A CA 1
ATOM 891 C C . PRO A 1 112 ? 4.609 2.203 13.065 1.00 91.94 112 PRO A C 1
ATOM 893 O O . PRO A 1 112 ? 4.463 2.857 12.041 1.00 91.94 112 PRO A O 1
ATOM 896 N N . LEU A 1 113 ? 4.968 0.915 13.043 1.00 94.06 113 LEU A N 1
ATOM 897 C CA . LEU A 1 113 ? 5.190 0.112 11.830 1.00 94.06 113 LEU A CA 1
ATOM 898 C C . LEU A 1 113 ? 4.217 -1.073 11.741 1.00 94.06 113 LEU A C 1
ATOM 900 O O . LEU A 1 113 ? 4.601 -2.146 11.274 1.00 94.06 113 LEU A O 1
ATOM 904 N N . HIS A 1 114 ? 3.011 -0.912 12.291 1.00 92.12 114 HIS A N 1
ATOM 905 C CA . HIS A 1 114 ? 1.959 -1.923 12.181 1.00 92.12 114 HIS A CA 1
ATOM 906 C C . HIS A 1 114 ? 1.536 -2.141 10.731 1.00 92.12 114 HIS A C 1
ATOM 908 O O . HIS A 1 114 ? 1.313 -1.125 10.037 1.00 92.12 114 HIS A O 1
#